Protein AF-D9X1S9-F1 (afdb_monomer)

Nearest PDB structures (foldseek):
  6z0c-assembly1_A  TM=4.856E-01  e=2.229E+00  Escherichia coli
  5fig-assembly1_D  TM=4.770E-01  e=9.126E+00  Bacillus subtilis
  8gs7-assembly1_A  TM=3.080E-01  e=3.959E+00  Trichonephila clavipes

Mean predicted aligned error: 14.05 Å

Radius of gyration: 28.4 Å; Cα contacts (8 Å, |Δi|>4): 69; chains: 1; bounding box: 46×64×92 Å

pLDDT: mean 75.84, std 22.7, range [34.03, 97.56]

Sequence (137 aa):
MAGLGRRGRDGGLQVSPQDNPFDPTGERGHLASPSRTWVQTRDAHLASFIAQRLTHVSATGCTEEKKTAAGIQKIFDRWNRLRETPETGSDLSATEISLLGWSLRCLACAAWRGAPGWDPSFHPEATGPASWEVLLS

Secondary structure (DSSP, 8-state):
------------------------S-------PPPHHHHHHHHHHHHHHHHHHHHHHHHH--HHHHHHHHHHHHHHHHHHHHHHS--TT-HHHHHHHHHHHHHHHHHHHHHHTTSTT--GGGSTT--STTTTGGGG-

Structure (mmCIF, N/CA/C/O backbone):
data_AF-D9X1S9-F1
#
_entry.id   AF-D9X1S9-F1
#
loop_
_atom_site.group_PDB
_atom_site.id
_atom_site.type_symbol
_atom_site.label_atom_id
_atom_site.label_alt_id
_atom_site.label_comp_id
_atom_site.label_asym_id
_atom_site.label_entity_id
_atom_site.label_seq_id
_atom_site.pdbx_PDB_ins_code
_atom_site.Cartn_x
_atom_site.Cartn_y
_atom_site.Cartn_z
_atom_site.occupancy
_atom_site.B_iso_or_equiv
_atom_site.auth_seq_id
_atom_site.auth_comp_id
_atom_site.auth_asym_id
_atom_site.auth_atom_id
_atom_site.pdbx_PDB_model_num
ATOM 1 N N . MET A 1 1 ? 32.359 -51.757 -74.234 1.00 38.38 1 MET A N 1
ATOM 2 C CA . MET A 1 1 ? 32.937 -52.304 -72.984 1.00 38.38 1 MET A CA 1
ATOM 3 C C . MET A 1 1 ? 31.976 -51.930 -71.854 1.00 38.38 1 MET A C 1
ATOM 5 O O . MET A 1 1 ? 31.719 -50.747 -71.719 1.00 38.38 1 MET A O 1
ATOM 9 N N . ALA A 1 2 ? 31.109 -52.854 -71.406 1.00 37.50 2 ALA A N 1
ATOM 10 C CA . ALA A 1 2 ? 31.190 -53.606 -70.127 1.00 37.50 2 ALA A CA 1
ATOM 11 C C . ALA A 1 2 ? 31.190 -52.680 -68.880 1.00 37.50 2 ALA A C 1
ATOM 13 O O . ALA A 1 2 ? 32.042 -51.808 -68.827 1.00 37.50 2 ALA A O 1
ATOM 14 N N . GLY A 1 3 ? 30.326 -52.765 -67.853 1.00 36.03 3 GLY A N 1
ATOM 15 C CA . GLY A 1 3 ? 29.240 -53.676 -67.427 1.00 36.03 3 GLY A CA 1
ATOM 16 C C . GLY A 1 3 ? 28.299 -52.936 -66.431 1.00 36.03 3 GLY A C 1
ATOM 17 O O . GLY A 1 3 ? 28.644 -51.858 -65.966 1.00 36.03 3 GLY A O 1
ATOM 18 N N . LEU A 1 4 ? 27.006 -53.272 -66.310 1.00 38.09 4 LEU A N 1
ATOM 19 C CA . LEU A 1 4 ? 26.340 -54.285 -65.454 1.00 38.09 4 LEU A CA 1
ATOM 20 C C . LEU A 1 4 ? 26.283 -54.014 -63.924 1.00 38.09 4 LEU A C 1
ATOM 22 O O . LEU A 1 4 ? 27.287 -54.134 -63.235 1.00 38.09 4 LEU A O 1
ATOM 26 N N . GLY A 1 5 ? 25.043 -53.866 -63.413 1.00 34.03 5 GLY A N 1
ATOM 27 C CA . GLY A 1 5 ? 24.571 -54.267 -62.063 1.00 34.03 5 GLY A CA 1
ATOM 28 C C . GLY A 1 5 ? 24.536 -53.156 -60.996 1.00 34.03 5 GLY A C 1
ATOM 29 O O . GLY A 1 5 ? 25.464 -52.375 -60.925 1.00 34.03 5 GLY A O 1
ATOM 30 N N . ARG A 1 6 ? 23.543 -53.005 -60.100 1.00 40.34 6 ARG A N 1
ATOM 31 C CA . ARG A 1 6 ? 22.444 -53.872 -59.624 1.00 40.34 6 ARG A CA 1
ATOM 32 C C . ARG A 1 6 ? 21.277 -53.039 -59.050 1.00 40.34 6 ARG A C 1
ATOM 34 O O . ARG A 1 6 ? 21.487 -51.979 -58.475 1.00 40.34 6 ARG A O 1
ATOM 41 N N . ARG A 1 7 ? 20.065 -53.608 -59.120 1.00 42.84 7 ARG A N 1
ATOM 42 C CA . ARG A 1 7 ? 18.918 -53.314 -58.237 1.00 42.84 7 ARG A CA 1
ATOM 43 C C . ARG A 1 7 ? 19.223 -53.735 -56.792 1.00 42.84 7 ARG A C 1
ATOM 45 O O . ARG A 1 7 ? 19.784 -54.808 -56.591 1.00 42.84 7 ARG A O 1
ATOM 52 N N . GLY A 1 8 ? 18.708 -52.974 -55.830 1.00 38.09 8 GLY A N 1
ATOM 53 C CA . GLY A 1 8 ? 18.472 -53.395 -54.448 1.00 38.09 8 GLY A CA 1
ATOM 54 C C . GLY A 1 8 ? 17.330 -52.563 -53.868 1.00 38.09 8 GLY A C 1
ATOM 55 O O . GLY A 1 8 ? 17.500 -51.375 -53.622 1.00 38.09 8 GLY A O 1
ATOM 56 N N . ARG A 1 9 ? 16.146 -53.172 -53.762 1.00 40.88 9 ARG A N 1
ATOM 57 C CA . ARG A 1 9 ? 14.945 -52.648 -53.107 1.00 40.88 9 ARG A CA 1
ATOM 58 C C . ARG A 1 9 ? 14.786 -53.482 -51.841 1.00 40.88 9 ARG A C 1
ATOM 60 O O . ARG A 1 9 ? 14.339 -54.611 -51.959 1.00 40.88 9 ARG A O 1
ATOM 67 N N . ASP A 1 10 ? 15.108 -52.896 -50.699 1.00 43.31 10 ASP A N 1
ATOM 68 C CA . ASP A 1 10 ? 14.675 -53.306 -49.361 1.00 43.31 10 ASP A CA 1
ATOM 69 C C . ASP A 1 10 ? 14.273 -51.981 -48.690 1.00 43.31 10 ASP A C 1
ATOM 71 O O . ASP A 1 10 ? 15.034 -51.021 -48.689 1.00 43.31 10 ASP A O 1
ATOM 75 N N . GLY A 1 11 ? 13.015 -51.750 -48.329 1.00 42.44 11 GLY A N 1
ATOM 76 C CA . GLY A 1 11 ? 12.352 -52.521 -47.288 1.00 42.44 11 GLY A CA 1
ATOM 77 C C . GLY A 1 11 ? 12.626 -51.851 -45.942 1.00 42.44 11 GLY A C 1
ATOM 78 O O . GLY A 1 11 ? 13.261 -52.438 -45.079 1.00 42.44 11 GLY A O 1
ATOM 79 N N . GLY A 1 12 ? 12.194 -50.599 -45.785 1.00 34.47 12 GLY A N 1
ATOM 80 C CA . GLY A 1 12 ? 12.313 -49.858 -44.536 1.00 34.47 12 GLY A CA 1
ATOM 81 C C . GLY A 1 12 ? 11.153 -48.886 -44.410 1.00 34.47 12 GLY A C 1
ATOM 82 O O . GLY A 1 12 ? 11.251 -47.746 -44.855 1.00 34.47 12 GLY A O 1
ATOM 83 N N . LEU A 1 13 ? 10.038 -49.355 -43.840 1.00 36.50 13 LEU A N 1
ATOM 84 C CA . LEU A 1 13 ? 9.049 -48.467 -43.237 1.00 36.50 13 LEU A CA 1
ATOM 85 C C . LEU A 1 13 ? 9.802 -47.593 -42.223 1.00 36.50 13 LEU A C 1
ATOM 87 O O . LEU A 1 13 ? 10.199 -48.089 -41.170 1.00 36.50 13 LEU A O 1
ATOM 91 N N . GLN A 1 14 ? 9.990 -46.304 -42.510 1.00 36.88 14 GLN A N 1
ATOM 92 C CA . GLN A 1 14 ? 10.210 -45.344 -41.435 1.00 36.88 14 GLN A CA 1
ATOM 93 C C . GLN A 1 14 ? 8.869 -45.149 -40.731 1.00 36.88 14 GLN A C 1
ATOM 95 O O . GLN A 1 14 ? 8.061 -44.301 -41.096 1.00 36.88 14 GLN A O 1
ATOM 100 N N . VAL A 1 15 ? 8.616 -46.017 -39.753 1.00 39.81 15 VAL A N 1
ATOM 101 C CA . VAL A 1 15 ? 7.634 -45.771 -38.703 1.00 39.81 15 VAL A CA 1
ATOM 102 C C . VAL A 1 15 ? 8.124 -44.547 -37.939 1.00 39.81 15 VAL A C 1
ATOM 104 O O . VAL A 1 15 ? 9.185 -44.587 -37.321 1.00 39.81 15 VAL A O 1
ATOM 107 N N . SER A 1 16 ? 7.373 -43.452 -38.024 1.00 42.00 16 SER A N 1
ATOM 108 C CA . SER A 1 16 ? 7.493 -42.326 -37.105 1.00 42.00 16 SER A CA 1
ATOM 109 C C . SER A 1 16 ? 7.223 -42.814 -35.682 1.00 42.00 16 SER A C 1
ATOM 111 O O . SER A 1 16 ? 6.132 -43.329 -35.442 1.00 42.00 16 SER A O 1
ATOM 113 N N . PRO A 1 17 ? 8.131 -42.613 -34.719 1.00 41.59 17 PRO A N 1
ATOM 114 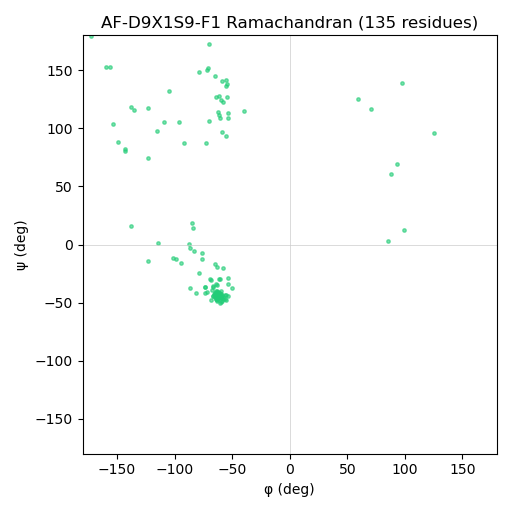C CA . PRO A 1 17 ? 7.773 -42.648 -33.317 1.00 41.59 17 PRO A CA 1
ATOM 115 C C . PRO A 1 17 ? 7.437 -41.209 -32.906 1.00 41.59 17 PRO A C 1
ATOM 117 O O . PRO A 1 17 ? 8.297 -40.450 -32.463 1.00 41.59 17 PRO A O 1
ATOM 120 N N . GLN A 1 18 ? 6.176 -40.815 -33.103 1.00 47.56 18 GLN A N 1
ATOM 121 C CA . GLN A 1 18 ? 5.505 -40.113 -32.011 1.00 47.56 18 GLN A CA 1
ATOM 122 C C . GLN A 1 18 ? 5.226 -41.162 -30.927 1.00 47.56 18 GLN A C 1
ATOM 124 O O . GLN A 1 18 ? 5.067 -42.336 -31.249 1.00 47.56 18 GLN A O 1
ATOM 129 N N . ASP A 1 19 ? 5.206 -40.714 -29.675 1.00 46.44 19 ASP A N 1
ATOM 130 C CA . ASP A 1 19 ? 5.049 -41.490 -28.436 1.00 46.44 19 ASP A CA 1
ATOM 131 C C . ASP A 1 19 ? 6.357 -41.922 -27.762 1.00 46.44 19 ASP A C 1
ATOM 133 O O . ASP A 1 19 ? 6.681 -43.098 -27.625 1.00 46.44 19 ASP A O 1
ATOM 137 N N . ASN A 1 20 ? 7.067 -40.925 -27.226 1.00 34.91 20 ASN A N 1
ATOM 138 C CA . ASN A 1 20 ? 7.842 -41.112 -26.001 1.00 34.91 20 ASN A CA 1
ATOM 139 C C . ASN A 1 20 ? 7.233 -40.203 -24.911 1.00 34.91 20 ASN A C 1
ATOM 141 O O . ASN A 1 20 ? 7.516 -39.007 -24.899 1.00 34.91 20 ASN A O 1
ATOM 145 N N . PRO A 1 21 ? 6.368 -40.717 -24.014 1.00 46.59 21 PRO A N 1
ATOM 146 C CA . PRO A 1 21 ? 5.688 -39.912 -22.995 1.00 46.59 21 PRO A CA 1
ATOM 147 C C . PRO A 1 21 ? 6.515 -39.705 -21.713 1.00 46.59 21 PRO A C 1
ATOM 149 O O . PRO A 1 21 ? 5.961 -39.369 -20.673 1.00 46.59 21 PRO A O 1
ATOM 152 N N . PHE A 1 22 ? 7.833 -39.900 -21.749 1.00 41.72 22 PHE A N 1
ATOM 153 C CA . PHE A 1 22 ? 8.705 -39.695 -20.592 1.00 41.72 22 PHE A CA 1
ATOM 154 C C . PHE A 1 22 ? 10.044 -39.107 -21.040 1.00 41.72 22 PHE A C 1
ATOM 156 O O . PHE A 1 22 ? 11.032 -39.817 -21.203 1.00 41.72 22 PHE A O 1
ATOM 163 N N . ASP A 1 23 ? 10.070 -37.789 -21.222 1.00 38.34 23 ASP A N 1
ATOM 164 C CA . ASP A 1 23 ? 11.293 -37.014 -21.033 1.00 38.34 23 ASP A CA 1
ATOM 165 C C . ASP A 1 23 ? 11.252 -36.428 -19.611 1.00 38.34 23 ASP A C 1
ATOM 167 O O . ASP A 1 23 ? 10.453 -35.529 -19.342 1.00 38.34 23 ASP A O 1
ATOM 171 N N . PRO A 1 24 ? 12.034 -36.951 -18.649 1.00 44.69 24 PRO A N 1
ATOM 172 C CA . PRO A 1 24 ? 12.064 -36.416 -17.294 1.00 44.69 24 PRO A CA 1
ATOM 173 C C . PRO A 1 24 ? 13.013 -35.210 -17.150 1.00 44.69 24 PRO A C 1
ATOM 175 O O . PRO A 1 24 ? 13.334 -34.828 -16.022 1.00 44.69 24 PRO A O 1
ATOM 178 N N . THR A 1 25 ? 13.479 -34.590 -18.244 1.00 53.38 25 THR A N 1
ATOM 179 C CA . THR A 1 25 ? 14.551 -33.582 -18.177 1.00 53.38 25 THR A CA 1
ATOM 180 C C . THR A 1 25 ? 14.372 -32.423 -19.160 1.00 53.38 25 THR A C 1
ATOM 182 O O . THR A 1 25 ? 15.060 -32.307 -20.165 1.00 53.38 25 THR A O 1
ATOM 185 N N . GLY A 1 26 ? 13.524 -31.471 -18.773 1.00 42.91 26 GLY A N 1
ATOM 186 C CA . GLY A 1 26 ? 13.388 -30.163 -19.421 1.00 42.91 26 GLY A CA 1
ATOM 187 C C . GLY A 1 26 ? 11.932 -29.959 -19.796 1.00 42.91 26 GLY A C 1
ATOM 188 O O . GLY A 1 26 ? 11.468 -30.503 -20.775 1.00 42.91 26 GLY A O 1
ATOM 189 N N . GLU A 1 27 ? 11.126 -29.287 -18.987 1.00 39.81 27 GLU A N 1
ATOM 190 C CA . GLU A 1 27 ? 11.263 -27.858 -18.759 1.00 39.81 27 GLU A CA 1
ATOM 191 C C . GLU A 1 27 ? 11.067 -27.536 -17.272 1.00 39.81 27 GLU A C 1
ATOM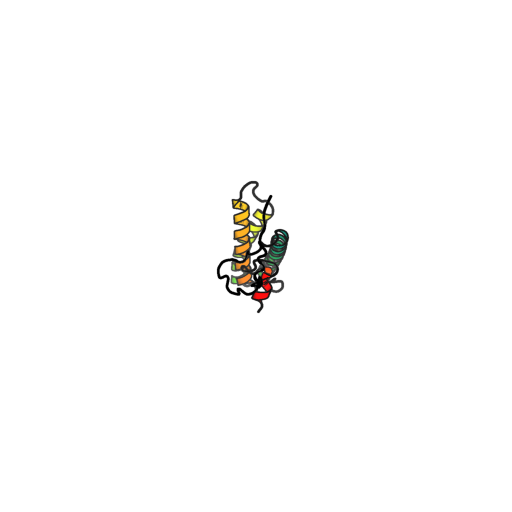 193 O O . GLU A 1 27 ? 9.990 -27.711 -16.701 1.00 39.81 27 GLU A O 1
ATOM 198 N N . ARG A 1 28 ? 12.103 -26.988 -16.621 1.00 42.25 28 ARG A N 1
ATOM 199 C CA . ARG A 1 28 ? 11.839 -26.088 -15.492 1.00 42.25 28 ARG A CA 1
ATOM 200 C C . ARG A 1 28 ? 11.030 -24.955 -16.089 1.00 42.25 28 ARG A C 1
ATOM 202 O O . ARG A 1 28 ? 11.593 -24.194 -16.876 1.00 42.25 28 ARG A O 1
ATOM 209 N N . GLY A 1 29 ? 9.741 -24.901 -15.754 1.00 39.56 29 GLY A N 1
ATOM 210 C CA . GLY A 1 29 ? 8.833 -23.865 -16.214 1.00 39.56 29 GLY A CA 1
ATOM 211 C C . GLY A 1 29 ? 9.555 -22.528 -16.198 1.00 39.56 29 GLY A C 1
ATOM 212 O O . GLY A 1 29 ? 9.992 -22.058 -15.144 1.00 39.56 29 GLY A O 1
ATOM 213 N N . HIS A 1 30 ? 9.751 -21.955 -17.383 1.00 40.31 30 HIS A N 1
ATOM 214 C CA . HIS A 1 30 ? 10.042 -20.542 -17.484 1.00 40.31 30 HIS A CA 1
ATOM 215 C C . HIS A 1 30 ? 8.840 -19.859 -16.845 1.00 40.31 30 HIS A C 1
ATOM 217 O O . HIS A 1 30 ? 7.788 -19.721 -17.464 1.00 40.31 30 HIS A O 1
ATOM 223 N N . LEU A 1 31 ? 8.980 -19.501 -15.568 1.00 46.09 31 LEU A N 1
ATOM 224 C CA . LEU A 1 31 ? 8.151 -18.500 -14.928 1.00 46.09 31 LEU A CA 1
ATOM 225 C C . LEU A 1 31 ? 8.302 -17.267 -15.811 1.00 46.09 31 LEU A C 1
ATOM 227 O O . LEU A 1 31 ? 9.297 -16.546 -15.713 1.00 46.09 31 LEU A O 1
ATOM 231 N N . ALA A 1 32 ? 7.383 -17.109 -16.764 1.00 50.06 32 ALA A N 1
ATOM 232 C CA . ALA A 1 32 ? 7.357 -15.969 -17.649 1.00 50.06 32 ALA A CA 1
ATOM 233 C C . ALA A 1 32 ? 7.357 -14.750 -16.736 1.00 50.06 32 ALA A C 1
ATOM 235 O O . ALA A 1 32 ? 6.435 -14.566 -15.939 1.00 50.06 32 ALA A O 1
ATOM 236 N N . SER A 1 33 ? 8.446 -13.979 -16.782 1.00 54.66 33 SER A N 1
ATOM 237 C CA . SER A 1 33 ? 8.535 -12.765 -15.985 1.00 54.66 33 SER A CA 1
ATOM 238 C C . SER A 1 33 ? 7.312 -11.925 -16.335 1.00 54.66 33 SER A C 1
ATOM 240 O O . SER A 1 33 ? 7.051 -11.726 -17.528 1.00 54.66 33 SER A O 1
ATOM 242 N N . PRO A 1 34 ? 6.521 -11.489 -15.343 1.00 60.53 34 PRO A N 1
ATOM 243 C CA . PRO A 1 34 ? 5.324 -10.728 -15.631 1.00 60.53 34 PRO A CA 1
ATOM 244 C C . PRO A 1 34 ? 5.703 -9.513 -16.472 1.00 60.53 34 PRO A C 1
ATOM 246 O O . PRO A 1 34 ? 6.759 -8.904 -16.266 1.00 60.53 34 PRO A O 1
ATOM 249 N N . SER A 1 35 ? 4.849 -9.164 -17.436 1.00 73.12 35 SER A N 1
ATOM 250 C CA . SER A 1 35 ? 5.100 -7.990 -18.264 1.00 73.12 35 SER A CA 1
ATOM 251 C C . SER A 1 35 ? 5.304 -6.774 -17.356 1.00 73.12 35 SER A C 1
ATOM 253 O O . SER A 1 35 ? 4.601 -6.596 -16.356 1.00 73.12 35 SER A O 1
ATOM 255 N N . ARG A 1 36 ? 6.287 -5.929 -17.690 1.00 76.62 36 ARG A N 1
ATOM 256 C CA . ARG A 1 36 ? 6.607 -4.717 -16.914 1.00 76.62 36 ARG A CA 1
ATOM 257 C C . ARG A 1 36 ? 5.349 -3.881 -16.639 1.00 76.62 36 ARG A C 1
ATOM 259 O O . ARG A 1 36 ? 5.189 -3.357 -15.542 1.00 76.62 36 ARG A O 1
ATOM 266 N N . THR A 1 37 ? 4.440 -3.827 -17.611 1.00 82.56 37 THR A N 1
ATOM 267 C CA . THR A 1 37 ? 3.147 -3.144 -17.518 1.00 82.56 37 THR A CA 1
ATOM 268 C C . THR A 1 37 ? 2.256 -3.721 -16.419 1.00 82.56 37 THR A C 1
ATOM 270 O O . THR A 1 37 ? 1.708 -2.958 -15.633 1.00 82.56 37 THR A O 1
ATOM 273 N N . TRP A 1 38 ? 2.149 -5.049 -16.297 1.00 86.31 38 TRP A N 1
ATOM 274 C CA . TRP A 1 38 ? 1.332 -5.670 -15.249 1.00 86.31 38 TRP A CA 1
ATOM 275 C C . TRP A 1 38 ? 1.854 -5.346 -13.848 1.00 86.31 38 TRP A C 1
ATOM 277 O O . TRP A 1 38 ? 1.077 -4.967 -12.975 1.00 86.31 38 TRP A O 1
ATOM 287 N N . VAL A 1 39 ? 3.173 -5.441 -13.642 1.00 87.25 39 VAL A N 1
ATOM 288 C CA . VAL A 1 39 ? 3.807 -5.121 -12.351 1.00 87.25 39 VAL A CA 1
ATOM 289 C C . VAL A 1 39 ? 3.525 -3.671 -11.959 1.00 87.25 39 VAL A C 1
ATOM 291 O O . VAL A 1 39 ? 3.132 -3.404 -10.827 1.00 87.25 39 VAL A O 1
ATOM 294 N N . GLN A 1 40 ? 3.661 -2.740 -12.907 1.00 87.19 40 GLN A N 1
ATOM 295 C CA . GLN A 1 40 ? 3.386 -1.320 -12.681 1.00 87.19 40 GLN A CA 1
ATOM 296 C C . GLN A 1 40 ? 1.917 -1.061 -12.325 1.00 87.19 40 GLN A C 1
ATOM 298 O O . GLN A 1 40 ? 1.647 -0.322 -11.378 1.00 87.19 40 GLN A O 1
ATOM 303 N N . THR A 1 41 ? 0.974 -1.682 -13.042 1.00 90.81 41 THR A N 1
ATOM 304 C CA . THR A 1 41 ? -0.463 -1.561 -12.757 1.00 90.81 41 THR A CA 1
ATOM 305 C C . THR A 1 41 ? -0.813 -2.131 -11.386 1.00 90.81 41 THR A C 1
ATOM 307 O O . THR A 1 41 ? -1.457 -1.447 -10.591 1.00 90.81 41 THR A O 1
ATOM 310 N N . ARG A 1 42 ? -0.335 -3.342 -11.065 1.00 92.12 42 ARG A N 1
ATOM 311 C CA . ARG A 1 42 ? -0.515 -3.959 -9.743 1.00 92.12 42 ARG A CA 1
ATOM 312 C C . ARG A 1 42 ? 0.006 -3.043 -8.640 1.00 92.12 42 ARG A C 1
ATOM 314 O O . ARG A 1 42 ? -0.692 -2.807 -7.662 1.00 92.12 42 ARG A O 1
ATOM 321 N N . ASP A 1 43 ? 1.213 -2.509 -8.798 1.00 93.19 43 ASP A N 1
ATOM 322 C CA . ASP A 1 43 ? 1.848 -1.669 -7.783 1.00 93.19 43 ASP A CA 1
ATOM 323 C C . ASP A 1 43 ? 1.157 -0.303 -7.632 1.00 93.19 43 ASP A C 1
ATOM 325 O O . ASP A 1 43 ? 1.172 0.283 -6.548 1.00 93.19 43 ASP A O 1
ATOM 329 N N . ALA A 1 44 ? 0.546 0.232 -8.693 1.00 92.56 44 ALA A N 1
ATOM 330 C CA . ALA A 1 44 ? -0.304 1.419 -8.608 1.00 92.56 44 ALA A CA 1
ATOM 331 C C . ALA A 1 44 ? -1.598 1.125 -7.832 1.00 92.56 44 ALA A C 1
ATOM 333 O O . ALA A 1 44 ? -1.930 1.851 -6.896 1.00 92.56 44 ALA A O 1
ATOM 334 N N . HIS A 1 45 ? -2.284 0.025 -8.155 1.00 94.75 45 HIS A N 1
ATOM 335 C CA . HIS A 1 45 ? -3.505 -0.385 -7.457 1.00 94.75 45 HIS A CA 1
ATOM 336 C C . HIS A 1 45 ? -3.242 -0.714 -5.982 1.00 94.75 45 HIS A C 1
ATOM 338 O O . HIS A 1 45 ? -3.990 -0.272 -5.110 1.00 94.75 45 HIS A O 1
ATOM 344 N N . LEU A 1 46 ? -2.142 -1.415 -5.687 1.00 95.38 46 LEU A N 1
ATOM 345 C CA . LEU A 1 46 ? -1.703 -1.700 -4.323 1.00 95.38 46 LEU A CA 1
ATOM 346 C C . LEU A 1 46 ? -1.459 -0.404 -3.544 1.00 95.38 46 LEU A C 1
ATOM 348 O O . LEU A 1 46 ? -1.875 -0.297 -2.392 1.00 95.38 46 LEU A O 1
ATOM 352 N N . ALA A 1 47 ? -0.818 0.591 -4.164 1.00 96.44 47 ALA A N 1
ATOM 353 C CA . ALA A 1 47 ? -0.572 1.872 -3.513 1.00 96.44 47 ALA A CA 1
ATOM 354 C C . ALA A 1 47 ? -1.876 2.604 -3.168 1.00 96.44 47 ALA A C 1
ATOM 356 O O . ALA A 1 47 ? -2.033 3.081 -2.044 1.00 96.44 47 ALA A O 1
ATOM 357 N N . SER A 1 48 ? -2.835 2.640 -4.097 1.00 96.75 48 SER A N 1
ATOM 358 C CA . SER A 1 48 ? -4.157 3.217 -3.840 1.00 96.75 48 SER A CA 1
ATOM 359 C C . SER A 1 48 ? -4.901 2.479 -2.724 1.00 96.75 48 SER A C 1
ATOM 361 O O . SER A 1 48 ? -5.448 3.125 -1.831 1.00 96.75 48 SER A O 1
ATOM 363 N N . PHE A 1 49 ? -4.880 1.143 -2.730 1.00 97.06 49 PHE A N 1
ATOM 364 C CA . PHE A 1 49 ? -5.497 0.327 -1.685 1.00 97.06 49 PHE A CA 1
ATOM 365 C C . PHE A 1 49 ? -4.886 0.612 -0.307 1.00 97.06 49 PHE A C 1
ATOM 367 O O . PHE A 1 49 ? -5.610 0.904 0.647 1.00 97.06 49 PHE A O 1
ATOM 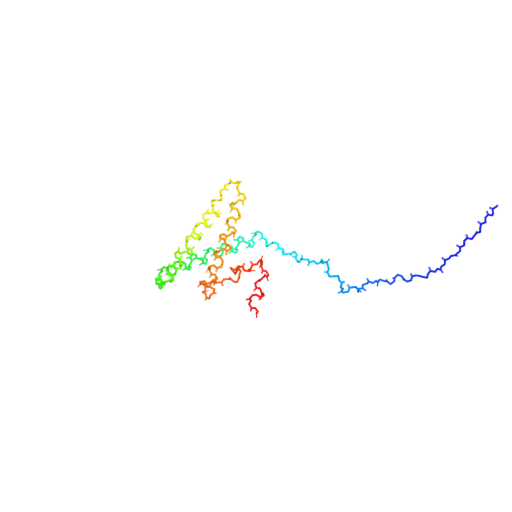374 N N . ILE A 1 50 ? -3.554 0.589 -0.199 1.00 97.56 50 ILE A N 1
ATOM 375 C CA . ILE A 1 50 ? -2.848 0.857 1.060 1.00 97.56 50 ILE A CA 1
ATOM 376 C C . ILE A 1 50 ? -3.177 2.263 1.570 1.00 97.56 50 ILE A C 1
ATOM 378 O O . ILE A 1 50 ? -3.520 2.409 2.742 1.00 97.56 50 ILE A O 1
ATOM 382 N N . ALA A 1 51 ? -3.156 3.283 0.707 1.00 97.44 51 ALA A N 1
ATOM 383 C CA . ALA A 1 51 ? -3.507 4.649 1.093 1.00 97.44 51 ALA A CA 1
ATOM 384 C C . ALA A 1 51 ? -4.931 4.736 1.674 1.00 97.44 51 ALA A C 1
ATOM 386 O O . ALA A 1 51 ? -5.126 5.284 2.759 1.00 97.44 51 ALA A O 1
ATOM 387 N N . GLN A 1 52 ? -5.916 4.122 1.010 1.00 97.50 52 GLN A N 1
ATOM 388 C CA . GLN A 1 52 ? -7.299 4.078 1.497 1.00 97.50 52 GLN A CA 1
ATOM 389 C C . GLN A 1 52 ? -7.413 3.373 2.856 1.00 97.50 52 GLN A C 1
ATOM 391 O O . GLN A 1 52 ? -8.101 3.863 3.756 1.00 97.50 52 GLN A O 1
ATOM 396 N N . ARG A 1 53 ? -6.721 2.240 3.037 1.00 97.06 53 ARG A N 1
ATOM 397 C CA . ARG A 1 53 ? -6.722 1.500 4.308 1.00 97.06 53 ARG A CA 1
ATOM 398 C C . ARG A 1 53 ? -6.081 2.296 5.437 1.00 97.06 53 ARG A C 1
ATOM 400 O O . ARG A 1 53 ? -6.636 2.318 6.533 1.00 97.06 53 ARG A O 1
ATOM 407 N N . LEU A 1 54 ? -4.972 2.982 5.177 1.00 97.44 54 LEU A N 1
ATOM 408 C CA . LEU A 1 54 ? -4.298 3.830 6.163 1.00 97.44 54 LEU A CA 1
ATOM 409 C C . LEU A 1 54 ? -5.200 4.989 6.608 1.00 97.44 54 LEU A C 1
ATOM 411 O O . LEU A 1 54 ? -5.357 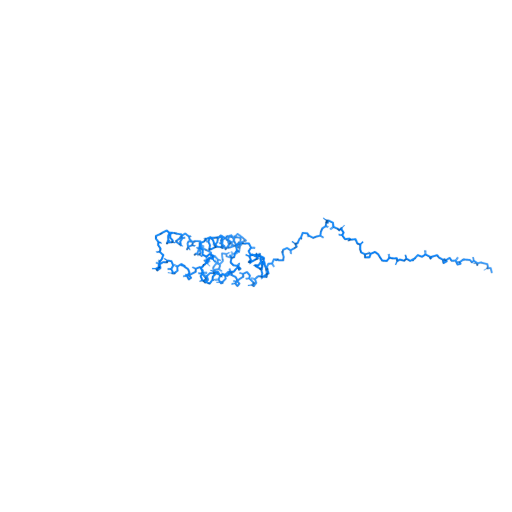5.210 7.810 1.00 97.44 54 LEU A O 1
ATOM 415 N N . THR A 1 55 ? -5.881 5.662 5.673 1.00 97.50 55 THR A N 1
ATOM 416 C CA . THR A 1 55 ? -6.879 6.694 6.002 1.00 97.50 55 THR A CA 1
ATOM 417 C C . THR A 1 55 ? -8.025 6.128 6.841 1.00 97.50 55 THR A C 1
ATOM 419 O O . THR A 1 55 ? -8.394 6.708 7.863 1.00 97.50 55 THR A O 1
ATOM 422 N N . HIS A 1 56 ? -8.567 4.971 6.457 1.00 96.56 56 HIS A N 1
ATOM 423 C CA . HIS A 1 56 ? -9.676 4.342 7.170 1.00 96.56 56 HIS A CA 1
ATOM 424 C C . HIS A 1 56 ? -9.297 3.913 8.598 1.00 96.56 56 HIS A C 1
ATOM 426 O O . HIS A 1 56 ? -10.030 4.213 9.542 1.00 96.56 56 HIS A O 1
ATOM 432 N N . VAL A 1 57 ? -8.147 3.254 8.777 1.00 96.69 57 VAL A N 1
ATOM 433 C CA . VAL A 1 57 ? -7.653 2.816 10.095 1.00 96.69 57 VAL A CA 1
ATOM 434 C C . VAL A 1 57 ? -7.298 4.013 10.978 1.00 96.69 57 VAL A C 1
ATOM 436 O O . VAL A 1 57 ? -7.574 3.992 12.176 1.00 96.69 57 VAL A O 1
ATOM 439 N N . SER A 1 58 ? -6.759 5.089 10.402 1.00 95.69 58 SER A N 1
ATOM 440 C CA . SER A 1 58 ? -6.538 6.340 11.133 1.00 95.69 58 SER A CA 1
ATOM 441 C C . SER A 1 58 ? -7.848 6.895 11.712 1.00 95.69 58 SER A C 1
ATOM 443 O O . SER A 1 58 ? -7.912 7.234 12.896 1.00 95.69 58 SER A O 1
ATOM 445 N N . ALA A 1 59 ? -8.921 6.898 10.915 1.00 95.81 59 ALA A N 1
ATOM 446 C CA . ALA A 1 59 ? -10.222 7.417 11.328 1.00 95.81 59 ALA A CA 1
ATOM 447 C C . ALA A 1 59 ? -10.971 6.504 12.316 1.00 95.81 59 ALA A C 1
ATOM 449 O O . ALA A 1 59 ? -11.560 6.993 13.277 1.00 95.81 59 ALA A O 1
ATOM 450 N N . THR A 1 60 ? -10.957 5.187 12.094 1.00 94.94 60 THR A N 1
ATOM 451 C CA . THR A 1 60 ? -11.896 4.251 12.752 1.00 94.94 60 THR A CA 1
ATOM 452 C C . THR A 1 60 ? -11.232 3.129 13.544 1.00 94.94 60 THR A C 1
ATOM 454 O O . THR A 1 60 ? -11.892 2.489 14.357 1.00 94.94 60 THR A O 1
ATOM 457 N N . GLY A 1 61 ? -9.933 2.902 13.347 1.00 93.06 61 GLY A N 1
ATOM 458 C CA . GLY A 1 61 ? -9.231 1.766 13.932 1.00 93.06 61 GLY A CA 1
ATOM 459 C C . GLY A 1 61 ? -9.038 1.873 15.442 1.00 93.06 61 GLY A C 1
ATOM 460 O O . GLY A 1 61 ? -8.895 2.966 16.013 1.00 93.06 61 GLY A O 1
ATOM 461 N N . CYS A 1 62 ? -8.967 0.710 16.084 1.00 95.25 62 CYS A N 1
ATOM 462 C CA . CYS A 1 62 ? -8.530 0.593 17.468 1.00 95.25 62 CYS A CA 1
ATOM 463 C C . CYS A 1 62 ? -7.019 0.873 17.607 1.00 95.25 62 CYS A C 1
ATOM 465 O O . CYS A 1 62 ? -6.285 1.020 16.626 1.00 95.25 62 CYS A O 1
ATOM 467 N N . THR A 1 63 ? -6.529 0.948 18.846 1.00 95.19 63 THR A N 1
ATOM 468 C CA . THR A 1 63 ? -5.123 1.266 19.148 1.00 95.19 63 THR A CA 1
ATOM 469 C C . THR A 1 63 ? -4.130 0.329 18.454 1.00 95.19 63 THR A C 1
ATOM 471 O O . THR A 1 63 ? -3.137 0.797 17.899 1.00 95.19 63 THR A O 1
ATOM 474 N N . GLU A 1 64 ? -4.387 -0.979 18.450 1.00 93.69 64 GLU A N 1
ATOM 475 C CA . GLU A 1 64 ? -3.462 -1.960 17.864 1.00 93.69 64 GLU A CA 1
ATOM 476 C C . GLU A 1 64 ? -3.473 -1.940 16.330 1.00 93.69 64 GLU A C 1
ATOM 478 O O . GLU A 1 64 ? -2.418 -2.026 15.694 1.00 93.69 64 GLU A O 1
ATOM 483 N N . GLU A 1 65 ? -4.637 -1.714 15.716 1.00 92.12 65 GLU A N 1
ATOM 484 C CA . GLU A 1 65 ? -4.729 -1.498 14.269 1.00 92.12 65 GLU A CA 1
ATOM 485 C C . GLU A 1 65 ? -3.977 -0.235 13.854 1.00 92.12 65 GLU A C 1
ATOM 487 O O . GLU A 1 65 ? -3.239 -0.251 12.872 1.00 92.12 65 GLU A O 1
ATOM 492 N N . LYS A 1 66 ? -4.097 0.850 14.628 1.00 95.44 66 LYS A N 1
ATOM 493 C CA . LYS A 1 66 ? -3.376 2.105 14.377 1.00 95.44 66 LYS A CA 1
ATOM 494 C C . LYS A 1 66 ? -1.863 1.941 14.494 1.00 95.44 66 LYS A C 1
ATOM 496 O O . LYS A 1 66 ? -1.133 2.482 13.665 1.00 95.44 66 LYS A O 1
ATOM 501 N N . LYS A 1 67 ? -1.376 1.165 15.468 1.00 94.44 67 LYS A N 1
ATOM 502 C CA . LYS A 1 67 ? 0.056 0.828 15.575 1.00 94.44 67 LYS A CA 1
ATOM 503 C C . LYS A 1 67 ? 0.535 0.022 14.370 1.00 94.44 67 LYS A C 1
ATOM 505 O O . LYS A 1 67 ? 1.564 0.356 13.785 1.00 94.44 67 LYS A O 1
ATOM 510 N N . THR A 1 68 ? -0.229 -0.995 13.972 1.00 93.38 68 THR A N 1
ATOM 511 C CA . THR A 1 68 ? 0.065 -1.804 12.781 1.00 93.38 68 THR A CA 1
ATOM 512 C C . THR A 1 68 ? 0.105 -0.932 11.523 1.00 93.38 68 THR A C 1
ATOM 514 O O . THR A 1 68 ? 1.085 -0.958 10.778 1.00 93.38 68 THR A O 1
ATOM 517 N N . ALA A 1 69 ? -0.906 -0.081 11.327 1.00 95.50 69 ALA A N 1
ATOM 518 C CA . ALA A 1 69 ? -0.982 0.862 10.216 1.00 95.50 69 ALA A CA 1
ATOM 519 C C . ALA A 1 69 ? 0.201 1.840 10.198 1.00 95.50 69 ALA A C 1
ATOM 521 O O . ALA A 1 69 ? 0.766 2.080 9.137 1.00 95.50 69 ALA A O 1
ATOM 522 N N . ALA A 1 70 ? 0.643 2.344 11.353 1.00 94.94 70 ALA A N 1
ATOM 523 C CA . ALA A 1 70 ? 1.821 3.205 11.431 1.00 94.94 70 ALA A CA 1
ATOM 524 C C . ALA A 1 70 ? 3.112 2.485 10.994 1.00 94.94 70 ALA A C 1
ATOM 526 O O . ALA A 1 70 ? 3.988 3.100 10.385 1.00 94.94 70 ALA A O 1
ATOM 527 N N . GLY A 1 71 ? 3.240 1.184 11.276 1.00 94.50 71 GLY A N 1
ATOM 528 C CA . GLY A 1 71 ? 4.335 0.356 10.763 1.00 94.50 71 GLY A CA 1
ATOM 529 C C . GLY A 1 71 ? 4.296 0.221 9.238 1.00 94.50 71 GLY A C 1
ATOM 530 O O . GLY A 1 71 ? 5.310 0.440 8.574 1.00 94.50 71 GLY A O 1
ATOM 531 N N . ILE A 1 72 ? 3.115 -0.065 8.684 1.00 96.38 72 ILE A N 1
ATOM 532 C CA . ILE A 1 72 ? 2.896 -0.179 7.233 1.00 96.38 72 ILE A CA 1
ATOM 533 C C . ILE A 1 72 ? 3.158 1.162 6.528 1.00 96.38 72 ILE A C 1
ATOM 535 O O . ILE A 1 72 ? 3.854 1.180 5.515 1.00 96.38 72 ILE A O 1
ATOM 539 N N . GLN A 1 73 ? 2.683 2.282 7.088 1.00 97.44 73 GLN A N 1
ATOM 540 C CA . GLN A 1 73 ? 2.879 3.636 6.551 1.00 97.44 73 GLN A CA 1
ATOM 541 C C . GLN A 1 73 ? 4.363 3.944 6.313 1.00 97.44 73 GLN A C 1
ATOM 543 O O . GLN A 1 73 ? 4.721 4.419 5.243 1.00 97.44 73 GLN A O 1
ATOM 548 N N . LYS A 1 74 ? 5.252 3.607 7.258 1.00 96.12 74 LYS A N 1
ATOM 549 C CA . LYS A 1 74 ? 6.699 3.864 7.117 1.00 96.12 74 LYS A CA 1
ATOM 550 C C . LYS A 1 74 ? 7.306 3.168 5.898 1.00 96.12 74 LYS A C 1
ATOM 552 O O . LYS A 1 74 ? 8.134 3.746 5.196 1.00 96.12 74 LYS A O 1
ATOM 557 N N . ILE A 1 75 ? 6.917 1.915 5.665 1.00 96.50 75 ILE A N 1
ATOM 558 C CA . ILE A 1 75 ? 7.402 1.123 4.529 1.00 96.50 75 ILE A CA 1
ATOM 559 C C . ILE A 1 75 ? 6.786 1.662 3.236 1.00 96.50 75 ILE A C 1
ATOM 561 O O . ILE A 1 75 ? 7.489 1.812 2.239 1.00 96.50 75 ILE A O 1
ATOM 565 N N . PHE A 1 76 ? 5.498 2.007 3.275 1.00 97.00 76 PHE A N 1
ATOM 566 C CA . PHE A 1 76 ? 4.764 2.562 2.145 1.00 97.00 76 PHE A CA 1
ATOM 567 C C . PHE A 1 76 ? 5.356 3.894 1.671 1.00 97.00 76 PHE A C 1
ATOM 569 O O . PHE A 1 76 ? 5.628 4.052 0.483 1.00 97.00 76 PHE A O 1
ATOM 576 N N . ASP A 1 77 ? 5.665 4.802 2.596 1.00 95.94 77 ASP A N 1
ATOM 577 C CA . ASP A 1 77 ? 6.273 6.098 2.290 1.00 95.94 77 ASP A CA 1
ATOM 578 C C . ASP A 1 77 ? 7.665 5.946 1.670 1.00 95.94 77 ASP A C 1
ATOM 580 O O . ASP A 1 77 ? 8.013 6.662 0.730 1.00 95.94 77 ASP A O 1
ATOM 584 N N . ARG A 1 78 ? 8.482 5.010 2.177 1.00 94.38 78 ARG A N 1
ATOM 585 C CA . ARG A 1 78 ? 9.805 4.721 1.601 1.00 94.38 78 ARG A CA 1
ATOM 586 C C . ARG A 1 78 ? 9.676 4.149 0.193 1.00 94.38 78 ARG A C 1
ATOM 588 O O . ARG A 1 78 ? 10.385 4.586 -0.708 1.00 94.38 78 ARG A O 1
ATOM 595 N N . TRP A 1 79 ? 8.767 3.198 0.007 1.00 94.94 79 TRP A N 1
ATOM 596 C CA . TRP A 1 79 ? 8.533 2.567 -1.284 1.00 94.94 79 TRP A CA 1
ATOM 597 C C . TRP A 1 79 ? 8.043 3.565 -2.338 1.00 94.94 79 TRP A C 1
ATOM 599 O O . TRP A 1 79 ? 8.610 3.609 -3.427 1.00 94.94 79 TRP A O 1
ATOM 609 N N . ASN A 1 80 ? 7.057 4.407 -2.012 1.00 93.19 80 ASN A N 1
ATOM 610 C CA . ASN A 1 80 ? 6.562 5.434 -2.934 1.00 93.19 80 ASN A CA 1
ATOM 611 C C . ASN A 1 80 ? 7.648 6.445 -3.295 1.00 93.19 80 ASN A C 1
ATOM 613 O O . ASN A 1 80 ? 7.844 6.722 -4.473 1.00 93.19 80 ASN A O 1
ATOM 617 N N . ARG A 1 81 ? 8.418 6.923 -2.309 1.00 91.31 81 ARG A N 1
ATOM 618 C CA . ARG A 1 81 ? 9.529 7.853 -2.552 1.00 91.31 81 ARG A CA 1
ATOM 619 C C . ARG A 1 81 ? 10.535 7.292 -3.556 1.00 91.31 81 ARG A C 1
ATOM 621 O O . ARG A 1 81 ? 10.915 7.985 -4.489 1.00 91.31 81 ARG A O 1
ATOM 628 N N . LEU A 1 82 ? 10.941 6.032 -3.399 1.00 89.69 82 LEU A N 1
ATOM 629 C CA . LEU A 1 82 ? 11.887 5.401 -4.325 1.00 89.69 82 LEU A CA 1
ATOM 630 C C . LEU A 1 82 ? 11.288 5.176 -5.721 1.00 89.69 82 LEU A C 1
ATOM 632 O O . LEU A 1 82 ? 12.013 5.217 -6.710 1.00 89.69 82 LEU A O 1
ATOM 636 N N . ARG A 1 83 ? 9.971 4.953 -5.818 1.00 87.12 83 ARG A N 1
ATOM 637 C CA . ARG A 1 83 ? 9.267 4.807 -7.101 1.00 87.12 83 ARG A CA 1
ATOM 638 C C . ARG A 1 83 ? 9.104 6.130 -7.851 1.00 87.12 83 ARG A C 1
ATOM 640 O O . ARG A 1 83 ? 9.160 6.123 -9.076 1.00 87.12 83 ARG A O 1
ATOM 647 N N . GLU A 1 84 ? 8.869 7.228 -7.137 1.00 85.75 84 GLU A N 1
ATOM 648 C CA . GLU A 1 84 ? 8.661 8.564 -7.715 1.00 85.75 84 GLU A CA 1
ATOM 649 C C . GLU A 1 84 ? 9.979 9.260 -8.053 1.00 85.75 84 GLU A C 1
ATOM 651 O O . GLU A 1 84 ? 10.114 9.872 -9.111 1.00 85.75 84 GLU A O 1
ATOM 656 N N . THR A 1 85 ? 10.965 9.137 -7.167 1.00 81.00 85 THR A N 1
ATOM 657 C CA . THR A 1 85 ? 12.304 9.703 -7.329 1.00 81.00 85 THR A CA 1
ATOM 658 C C . THR A 1 85 ? 13.338 8.585 -7.238 1.00 81.00 85 THR A C 1
ATOM 660 O O . THR A 1 85 ? 13.992 8.445 -6.201 1.00 81.00 85 THR A O 1
ATOM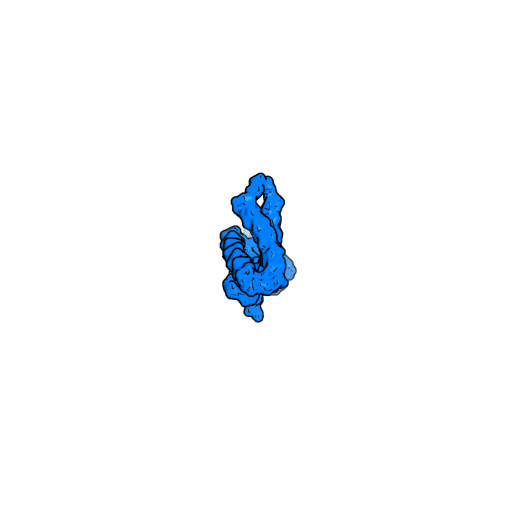 663 N N . PRO A 1 86 ? 13.478 7.749 -8.283 1.00 68.75 86 PRO A N 1
ATOM 664 C CA . PRO A 1 86 ? 14.527 6.745 -8.305 1.00 68.75 86 PRO A CA 1
ATOM 665 C C . PRO A 1 86 ? 15.882 7.449 -8.260 1.00 68.75 86 PRO A C 1
ATOM 667 O O . PRO A 1 86 ? 16.153 8.347 -9.060 1.00 68.75 86 PRO A O 1
ATOM 670 N N . GLU A 1 87 ? 16.740 7.046 -7.325 1.00 69.94 87 GLU A N 1
ATOM 671 C CA . GLU A 1 87 ? 18.126 7.503 -7.311 1.00 69.94 87 GLU A CA 1
ATOM 672 C C . GLU A 1 87 ? 18.787 7.048 -8.617 1.00 69.94 87 GLU A C 1
ATOM 674 O O . GLU A 1 87 ? 18.944 5.855 -8.889 1.00 69.94 87 GLU A O 1
ATOM 679 N N . THR A 1 88 ? 19.102 8.006 -9.486 1.00 60.50 88 THR A N 1
ATOM 680 C CA . THR A 1 88 ? 19.643 7.739 -10.819 1.00 60.50 88 THR A CA 1
ATOM 681 C C . THR A 1 88 ? 20.933 6.926 -10.737 1.00 60.50 88 THR A C 1
ATOM 683 O O . THR A 1 88 ? 21.914 7.379 -10.154 1.00 60.50 88 THR A O 1
ATOM 686 N N . GLY A 1 89 ? 20.946 5.758 -11.391 1.00 55.78 89 GLY A N 1
ATOM 687 C CA . GLY A 1 89 ? 22.172 5.018 -11.709 1.00 55.78 89 GLY A CA 1
ATOM 688 C C . GLY A 1 89 ? 22.550 3.855 -10.786 1.00 55.78 89 GLY A C 1
ATOM 689 O O . GLY A 1 89 ? 23.669 3.366 -10.909 1.00 55.78 89 GLY A O 1
ATOM 690 N N . SER A 1 90 ? 21.668 3.385 -9.896 1.00 61.59 90 SER A N 1
ATOM 691 C CA . SER A 1 90 ? 21.977 2.249 -9.013 1.00 61.59 90 SER A CA 1
ATOM 692 C C . SER A 1 90 ? 20.984 1.094 -9.158 1.00 61.59 90 SER A C 1
ATOM 694 O O . SER A 1 90 ? 19.812 1.236 -8.808 1.00 61.59 90 SER A O 1
ATOM 696 N N . ASP A 1 91 ? 21.459 -0.081 -9.587 1.00 67.62 91 ASP A N 1
ATOM 697 C CA . ASP A 1 91 ? 20.697 -1.347 -9.588 1.00 67.62 91 ASP A CA 1
ATOM 698 C C . ASP A 1 91 ? 20.189 -1.737 -8.184 1.00 67.62 91 ASP A C 1
ATOM 700 O O . ASP A 1 91 ? 19.211 -2.482 -8.029 1.00 67.62 91 ASP A O 1
ATOM 704 N N . LEU A 1 92 ? 20.813 -1.181 -7.138 1.00 68.94 92 LEU A N 1
ATOM 705 C CA . LEU A 1 92 ? 20.373 -1.340 -5.754 1.00 68.94 92 LEU A CA 1
ATOM 706 C C . LEU A 1 92 ? 18.995 -0.704 -5.529 1.00 68.94 92 LEU A C 1
ATOM 708 O O . LEU A 1 92 ? 18.186 -1.276 -4.804 1.00 68.94 92 LEU A O 1
ATOM 712 N N . SER A 1 93 ? 18.681 0.408 -6.208 1.00 78.06 93 SER A N 1
ATOM 713 C CA . SER A 1 93 ? 17.385 1.090 -6.073 1.00 78.06 93 SER A CA 1
ATOM 714 C C . SER A 1 93 ? 16.226 0.232 -6.595 1.00 78.06 93 SER A C 1
ATOM 716 O O . SER A 1 93 ? 15.200 0.100 -5.931 1.00 78.06 93 SER A O 1
ATOM 718 N N . ALA A 1 94 ? 16.400 -0.440 -7.738 1.00 83.31 94 ALA A N 1
ATOM 719 C CA . ALA A 1 94 ? 15.383 -1.320 -8.317 1.00 83.31 94 ALA A CA 1
ATOM 720 C C . ALA A 1 94 ? 15.139 -2.570 -7.454 1.00 83.31 94 ALA A C 1
ATOM 722 O O . ALA A 1 94 ? 13.994 -3.000 -7.263 1.00 83.31 94 ALA A O 1
ATOM 723 N N . THR A 1 95 ? 16.216 -3.132 -6.897 1.00 86.62 95 THR A N 1
ATOM 724 C CA . THR A 1 95 ? 16.146 -4.265 -5.966 1.00 86.62 95 THR A CA 1
ATOM 725 C C . THR A 1 95 ? 15.426 -3.867 -4.678 1.00 86.62 95 THR A C 1
ATOM 727 O O . THR A 1 95 ? 14.540 -4.584 -4.213 1.00 86.62 95 THR A O 1
ATOM 730 N N . GLU A 1 96 ? 15.739 -2.691 -4.134 1.00 90.31 96 GLU A N 1
ATOM 731 C CA . GLU A 1 96 ? 15.103 -2.163 -2.930 1.00 90.31 96 GLU A CA 1
ATOM 732 C C . GLU A 1 96 ? 13.612 -1.868 -3.142 1.00 90.31 96 GLU A C 1
ATOM 734 O O . GLU A 1 96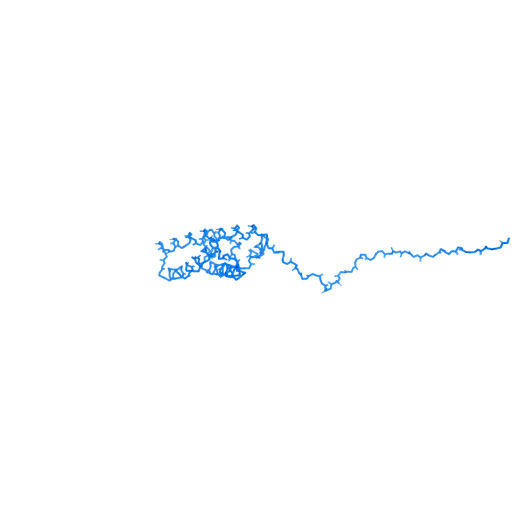 ? 12.786 -2.280 -2.327 1.00 90.31 96 GLU A O 1
ATOM 739 N N . ILE A 1 97 ? 13.238 -1.242 -4.263 1.00 90.12 97 ILE A N 1
ATOM 740 C CA . ILE A 1 97 ? 11.831 -1.021 -4.637 1.00 90.12 97 ILE A CA 1
ATOM 741 C C . ILE A 1 97 ? 11.076 -2.354 -4.692 1.00 90.12 97 ILE A C 1
ATOM 743 O O . ILE A 1 97 ? 9.957 -2.454 -4.182 1.00 90.12 97 ILE A O 1
ATOM 747 N N . SER A 1 98 ? 11.690 -3.386 -5.273 1.00 89.56 98 SER A N 1
ATOM 748 C CA . SER A 1 98 ? 11.085 -4.716 -5.392 1.00 89.56 98 SER A CA 1
ATOM 749 C C . SER A 1 98 ? 10.903 -5.391 -4.027 1.00 89.56 98 SER A C 1
ATOM 751 O O . SER A 1 98 ? 9.830 -5.927 -3.744 1.00 89.56 98 SER A O 1
ATOM 753 N N . LEU A 1 99 ? 11.914 -5.319 -3.154 1.00 92.81 99 LEU A N 1
ATOM 754 C CA . LEU A 1 99 ? 11.875 -5.853 -1.787 1.00 92.81 99 LEU A CA 1
ATOM 755 C C . LEU A 1 99 ? 10.825 -5.153 -0.921 1.00 92.81 99 LEU A C 1
ATOM 757 O O . LEU A 1 99 ? 10.051 -5.816 -0.225 1.00 92.81 99 LEU A O 1
ATOM 761 N N . LEU A 1 100 ? 10.768 -3.823 -0.974 1.00 95.06 100 LEU A N 1
ATOM 762 C CA . LEU A 1 100 ? 9.767 -3.044 -0.248 1.00 95.06 100 LEU A CA 1
ATOM 763 C C . LEU A 1 100 ? 8.359 -3.335 -0.777 1.00 95.06 100 LEU A C 1
ATOM 765 O O . LEU A 1 100 ? 7.450 -3.559 0.019 1.00 95.06 100 LEU A O 1
ATOM 769 N N . GLY A 1 101 ? 8.186 -3.431 -2.098 1.00 94.50 101 GLY A N 1
ATOM 770 C CA . GLY A 1 101 ? 6.912 -3.805 -2.714 1.00 94.50 101 GLY A CA 1
ATOM 771 C C . GLY A 1 101 ? 6.448 -5.209 -2.316 1.00 94.50 101 GLY A C 1
ATOM 772 O O . GLY A 1 101 ? 5.275 -5.414 -2.008 1.00 94.50 101 GLY A O 1
ATOM 773 N N . TRP A 1 102 ? 7.352 -6.193 -2.259 1.00 94.19 102 TRP A N 1
ATOM 774 C CA . TRP A 1 102 ? 7.033 -7.527 -1.735 1.00 94.19 102 TRP A CA 1
ATOM 775 C C . TRP A 1 102 ? 6.671 -7.489 -0.245 1.00 94.19 102 TRP A C 1
ATOM 777 O O . TRP A 1 102 ? 5.661 -8.062 0.155 1.00 94.19 102 TRP A O 1
ATOM 787 N N . SER A 1 103 ? 7.430 -6.746 0.561 1.00 96.31 103 SER A N 1
ATOM 788 C CA . SER A 1 103 ? 7.170 -6.604 1.999 1.00 96.31 103 SER A CA 1
ATOM 789 C C . SER A 1 103 ? 5.795 -5.985 2.267 1.00 96.31 103 SER A C 1
ATOM 791 O O . SER A 1 103 ? 5.051 -6.470 3.118 1.00 96.31 103 SER A O 1
ATOM 793 N N . LEU A 1 104 ? 5.414 -4.959 1.499 1.00 96.56 104 LEU A N 1
ATOM 794 C CA . LEU A 1 104 ? 4.088 -4.346 1.580 1.00 96.56 104 LEU A CA 1
ATOM 795 C C . LEU A 1 104 ? 2.977 -5.330 1.232 1.00 96.56 104 LEU A C 1
ATOM 797 O O . LEU A 1 104 ? 1.969 -5.356 1.930 1.00 96.56 104 LEU A O 1
ATOM 801 N N . ARG A 1 105 ? 3.165 -6.175 0.214 1.00 95.75 105 ARG A N 1
ATOM 802 C CA . ARG A 1 105 ? 2.202 -7.232 -0.132 1.00 95.75 105 ARG A CA 1
ATOM 803 C C . ARG A 1 105 ? 2.017 -8.235 1.002 1.00 95.75 105 ARG A C 1
ATOM 805 O O . ARG A 1 105 ? 0.881 -8.554 1.340 1.00 95.75 105 ARG A O 1
ATOM 812 N N . CYS A 1 106 ? 3.101 -8.681 1.637 1.00 96.19 106 CYS A N 1
ATOM 813 C CA . CYS A 1 106 ? 3.028 -9.565 2.803 1.00 96.19 106 CYS A CA 1
ATOM 814 C C . CYS A 1 106 ? 2.249 -8.924 3.958 1.00 96.19 106 CYS A C 1
ATOM 816 O O . CYS A 1 106 ? 1.324 -9.530 4.496 1.00 96.19 106 CYS A O 1
ATOM 818 N N . LEU A 1 107 ? 2.593 -7.684 4.311 1.00 95.69 107 LEU A N 1
ATOM 819 C CA . LEU A 1 107 ? 1.959 -6.971 5.421 1.00 95.69 107 LEU A CA 1
ATOM 820 C C . LEU A 1 107 ? 0.489 -6.653 5.138 1.00 95.69 107 LEU A C 1
ATOM 822 O O . LEU A 1 107 ? -0.362 -6.867 5.997 1.00 95.69 107 LEU A O 1
ATOM 826 N N . ALA A 1 108 ? 0.180 -6.185 3.931 1.00 94.38 108 ALA A N 1
ATOM 827 C CA . ALA A 1 108 ? -1.184 -5.888 3.522 1.00 94.38 108 ALA A CA 1
ATOM 828 C C . ALA A 1 108 ? -2.036 -7.164 3.440 1.00 94.38 108 ALA A C 1
ATOM 830 O O . ALA A 1 108 ? -3.196 -7.132 3.836 1.00 94.38 108 ALA A O 1
ATOM 831 N N . CYS A 1 109 ? -1.464 -8.295 3.011 1.00 94.88 109 CYS A N 1
ATOM 832 C CA . CYS A 1 109 ? -2.150 -9.587 3.028 1.00 94.88 109 CYS A CA 1
ATOM 833 C C . CYS A 1 109 ? -2.477 -10.016 4.465 1.00 94.88 109 CYS A C 1
ATOM 835 O O . CYS A 1 109 ? -3.625 -10.332 4.772 1.00 94.88 109 CYS A O 1
ATOM 837 N N . ALA A 1 110 ? -1.501 -9.952 5.373 1.00 94.19 110 ALA A N 1
ATOM 838 C CA . ALA A 1 110 ? -1.712 -10.317 6.772 1.00 94.19 110 ALA A CA 1
ATOM 839 C C . ALA A 1 110 ? -2.739 -9.410 7.475 1.00 94.19 110 ALA A C 1
ATOM 841 O O . ALA A 1 110 ? -3.553 -9.894 8.257 1.00 94.19 110 ALA A O 1
ATOM 842 N N . ALA A 1 111 ? -2.714 -8.1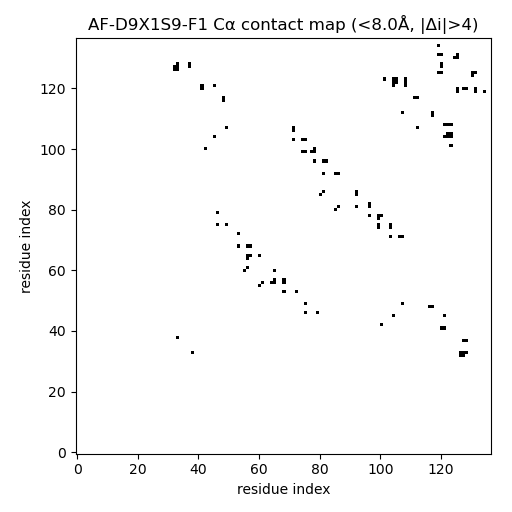04 7.196 1.00 92.94 111 ALA A N 1
ATOM 843 C CA . ALA A 1 111 ? -3.560 -7.131 7.882 1.00 92.94 111 ALA A CA 1
ATOM 844 C C . ALA A 1 111 ? -4.951 -6.968 7.249 1.00 92.94 111 ALA A C 1
ATOM 846 O O . ALA A 1 111 ? -5.928 -6.749 7.962 1.00 92.94 111 ALA A O 1
ATOM 847 N N . TRP A 1 112 ? -5.051 -7.016 5.917 1.00 95.06 112 TRP A N 1
ATOM 848 C CA . TRP A 1 112 ? -6.207 -6.500 5.174 1.00 95.06 112 TRP A CA 1
ATOM 849 C C . TRP A 1 112 ? -6.681 -7.395 4.022 1.00 95.06 112 TRP A C 1
ATOM 851 O O . TRP A 1 112 ? -7.484 -6.933 3.216 1.00 95.06 112 TRP A O 1
ATOM 861 N N . ARG A 1 113 ? -6.275 -8.672 3.945 1.00 93.44 113 ARG A N 1
ATOM 862 C CA . ARG A 1 113 ? -6.773 -9.603 2.906 1.00 93.44 113 ARG A CA 1
ATOM 863 C C . ARG A 1 113 ? -8.303 -9.696 2.843 1.00 93.44 113 ARG A C 1
ATOM 865 O O . ARG A 1 113 ? -8.857 -9.882 1.769 1.00 93.44 113 ARG A O 1
ATOM 872 N N . GLY A 1 114 ? -8.986 -9.575 3.982 1.00 90.88 114 GLY A N 1
ATOM 873 C CA . GLY A 1 114 ? -10.454 -9.580 4.051 1.00 90.88 114 GLY A CA 1
ATOM 874 C C . GLY A 1 114 ? -11.114 -8.209 3.858 1.00 90.88 114 GLY A C 1
ATOM 875 O O . GLY A 1 114 ? -12.331 -8.105 3.976 1.00 90.88 114 GLY A O 1
ATOM 876 N N . ALA A 1 115 ? -10.342 -7.142 3.631 1.00 91.75 115 ALA A N 1
ATOM 877 C CA . ALA A 1 115 ? -10.889 -5.796 3.515 1.00 91.75 115 ALA A CA 1
ATOM 878 C C . ALA A 1 115 ? -11.508 -5.552 2.124 1.00 91.75 115 ALA A C 1
ATOM 880 O O . ALA A 1 115 ? -10.997 -6.060 1.122 1.00 91.75 115 ALA A O 1
ATOM 881 N N . PRO A 1 116 ? -12.558 -4.713 2.027 1.00 92.06 116 PRO A N 1
ATOM 882 C CA . PRO A 1 116 ? -13.088 -4.283 0.739 1.00 92.06 116 PRO A CA 1
ATOM 883 C C . PRO A 1 116 ? -12.000 -3.649 -0.133 1.00 92.06 116 PRO A C 1
ATOM 885 O O . PRO A 1 116 ? -11.210 -2.835 0.351 1.00 92.06 116 PRO A O 1
ATOM 888 N N . GLY A 1 117 ? -11.978 -4.015 -1.415 1.00 90.69 117 GLY A N 1
ATOM 889 C CA . GLY A 1 117 ? -10.988 -3.525 -2.378 1.00 90.69 117 GLY A CA 1
ATOM 890 C C . GLY A 1 117 ? -9.668 -4.301 -2.398 1.00 90.69 117 GLY A C 1
ATOM 891 O O . GLY A 1 117 ? -8.775 -3.921 -3.151 1.00 90.69 117 GLY A O 1
ATOM 892 N N . TRP A 1 118 ? -9.529 -5.373 -1.608 1.00 92.69 118 TRP A N 1
ATOM 893 C CA . TRP A 1 118 ? -8.410 -6.302 -1.764 1.00 92.69 118 TRP A CA 1
ATOM 894 C C . TRP A 1 118 ? -8.478 -6.997 -3.131 1.00 92.69 118 TRP A C 1
ATOM 896 O O . TRP A 1 118 ? -9.494 -7.602 -3.475 1.00 92.69 118 TRP A O 1
ATOM 906 N N . ASP A 1 119 ? -7.384 -6.937 -3.887 1.00 91.56 119 ASP A N 1
ATOM 907 C CA . ASP A 1 119 ? -7.221 -7.618 -5.170 1.00 91.56 119 ASP A CA 1
ATOM 908 C C . ASP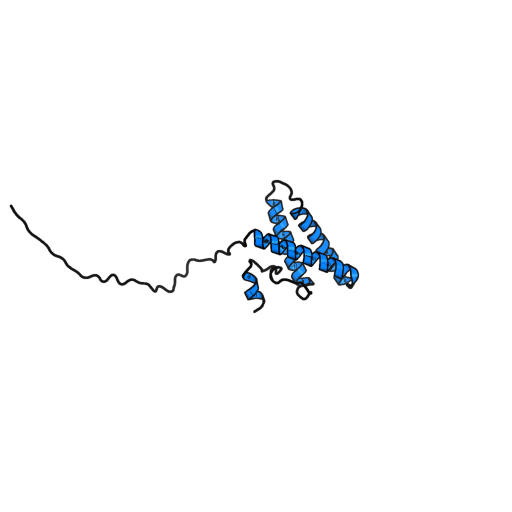 A 1 119 ? -6.304 -8.848 -4.990 1.00 91.56 119 ASP A C 1
ATOM 910 O O . ASP A 1 119 ? -5.233 -8.726 -4.384 1.00 91.56 119 ASP A O 1
ATOM 914 N N . PRO A 1 120 ? -6.663 -10.039 -5.506 1.00 89.44 120 PRO A N 1
ATOM 915 C CA . PRO A 1 120 ? -5.818 -11.235 -5.436 1.00 89.44 120 PRO A CA 1
ATOM 916 C C . PRO A 1 120 ? -4.394 -11.046 -5.983 1.00 89.44 120 PRO A C 1
ATOM 918 O O . PRO A 1 120 ? -3.459 -11.687 -5.499 1.00 89.44 120 PRO A O 1
ATOM 921 N N . SER A 1 121 ? -4.190 -10.137 -6.941 1.00 89.25 121 SER A N 1
ATOM 922 C CA . SER A 1 121 ? -2.866 -9.792 -7.472 1.00 89.25 121 SER A CA 1
ATOM 923 C C . SER A 1 121 ? -1.944 -9.139 -6.436 1.00 89.25 121 SER A C 1
ATOM 925 O O . SER A 1 121 ? -0.727 -9.125 -6.624 1.00 89.25 121 SER A O 1
ATOM 927 N N . PHE A 1 122 ? -2.482 -8.639 -5.320 1.00 91.62 122 PHE A N 1
ATOM 928 C CA . PHE A 1 122 ? -1.697 -8.112 -4.204 1.00 91.62 122 PHE A CA 1
ATOM 929 C C . PHE A 1 122 ? -1.065 -9.217 -3.356 1.00 91.62 122 PHE A C 1
ATOM 931 O O . PHE A 1 122 ? -0.197 -8.921 -2.536 1.00 91.62 122 PHE A O 1
ATOM 938 N N . HIS A 1 123 ? -1.462 -10.481 -3.532 1.00 91.00 123 HIS A N 1
ATOM 939 C CA . HIS A 1 123 ? -0.880 -11.585 -2.780 1.00 91.00 123 HIS A CA 1
ATOM 940 C C . HIS A 1 123 ? 0.644 -11.661 -3.018 1.00 91.00 123 HIS A C 1
ATOM 942 O O . HIS A 1 123 ? 1.112 -11.456 -4.145 1.00 91.00 123 HIS A O 1
ATOM 948 N N . PRO A 1 124 ? 1.464 -11.950 -1.990 1.00 89.31 124 PRO A N 1
ATOM 949 C CA . PRO A 1 124 ? 2.914 -12.049 -2.168 1.00 89.31 124 PRO A CA 1
ATOM 950 C C . PRO A 1 124 ? 3.325 -13.142 -3.165 1.00 89.31 124 PRO A C 1
ATOM 952 O O . PRO A 1 124 ? 4.320 -12.971 -3.870 1.00 89.31 124 PRO A O 1
ATOM 955 N N . GLU A 1 125 ? 2.526 -14.206 -3.277 1.00 87.25 125 GLU A N 1
ATOM 956 C CA . GLU A 1 125 ? 2.737 -15.317 -4.219 1.00 87.25 125 GLU A CA 1
ATOM 957 C C . GLU A 1 125 ? 2.206 -15.034 -5.633 1.00 87.25 125 GLU A C 1
ATOM 959 O O . GLU A 1 125 ? 2.430 -15.832 -6.538 1.00 87.25 125 GLU A O 1
ATOM 964 N N . ALA A 1 126 ? 1.528 -13.903 -5.860 1.00 84.56 126 ALA A N 1
ATOM 965 C CA . ALA A 1 126 ? 1.101 -13.528 -7.201 1.00 84.56 126 ALA A CA 1
ATOM 966 C C . ALA A 1 126 ? 2.325 -13.143 -8.052 1.00 84.56 126 ALA A C 1
ATOM 968 O O . ALA A 1 126 ? 2.936 -12.081 -7.875 1.00 84.56 126 ALA A O 1
ATOM 969 N N . THR A 1 127 ? 2.686 -14.027 -8.978 1.00 78.19 127 THR A N 1
ATOM 970 C CA . THR A 1 127 ? 3.831 -13.910 -9.889 1.00 78.19 127 THR A CA 1
ATOM 971 C C . THR A 1 127 ? 3.434 -13.410 -11.275 1.00 78.19 127 THR A C 1
ATOM 973 O O . THR A 1 127 ? 4.304 -12.988 -12.032 1.00 78.19 127 THR A O 1
ATOM 976 N N . GLY A 1 128 ? 2.140 -13.382 -11.605 1.00 75.50 128 GLY A N 1
ATOM 977 C CA . GLY A 1 128 ? 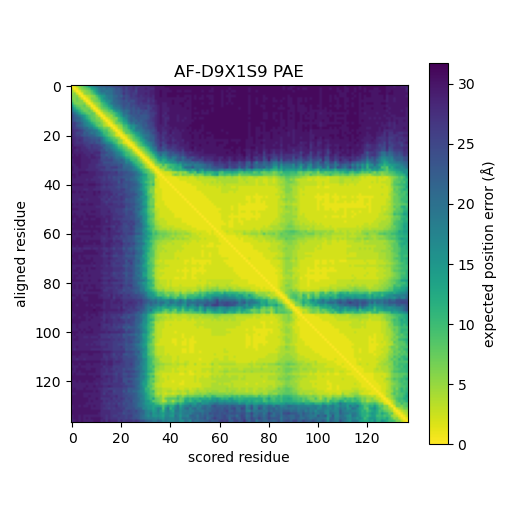1.659 -12.848 -12.871 1.00 75.50 128 GLY A CA 1
ATOM 978 C C . GLY A 1 128 ? 0.135 -12.756 -12.977 1.00 75.50 128 GLY A C 1
ATOM 979 O O . GLY A 1 128 ? -0.593 -13.135 -12.060 1.00 75.50 128 GLY A O 1
ATOM 980 N N . PRO A 1 129 ? -0.373 -12.269 -14.118 1.00 70.00 129 PRO A N 1
ATOM 981 C CA . PRO A 1 129 ? -1.805 -12.068 -14.334 1.00 70.00 129 PRO A CA 1
ATOM 982 C C . PRO A 1 129 ? -2.636 -13.356 -14.291 1.00 70.00 129 PRO A C 1
ATOM 984 O O . PRO A 1 129 ? -3.833 -13.259 -14.073 1.00 70.00 129 PRO A O 1
ATOM 987 N N . ALA A 1 130 ? -2.024 -14.531 -14.468 1.00 67.00 130 ALA A N 1
ATOM 988 C CA . ALA A 1 130 ? -2.694 -15.833 -14.385 1.00 67.00 130 ALA A CA 1
ATOM 989 C C . ALA A 1 130 ? -2.449 -16.567 -13.050 1.00 67.00 130 ALA A C 1
ATOM 991 O O . ALA A 1 130 ? -3.106 -17.556 -12.752 1.00 67.00 130 ALA A O 1
ATOM 992 N N . SER A 1 131 ? -1.507 -16.107 -12.214 1.00 61.81 131 SER A N 1
ATOM 993 C CA . SER A 1 131 ? -1.083 -16.859 -11.020 1.00 61.81 131 SER A CA 1
ATOM 994 C C . SER A 1 131 ? -2.078 -16.796 -9.855 1.00 61.81 131 SER A C 1
ATOM 996 O O . SER A 1 131 ? -1.858 -17.441 -8.837 1.00 61.81 131 SER A O 1
ATOM 998 N N . TRP A 1 132 ? -3.129 -15.980 -9.951 1.00 55.44 132 TRP A N 1
ATOM 999 C CA . TRP A 1 132 ? -4.107 -15.802 -8.873 1.00 55.44 132 TRP A CA 1
ATOM 1000 C C . TRP A 1 132 ? -5.333 -16.715 -9.004 1.00 55.44 132 TRP A C 1
ATOM 1002 O O . TRP A 1 132 ? -6.019 -16.916 -8.005 1.00 55.44 132 TRP A O 1
ATOM 1012 N N . GLU A 1 133 ? -5.574 -17.323 -10.175 1.00 50.38 133 GLU A N 1
ATOM 1013 C CA . GLU A 1 133 ? -6.672 -18.288 -10.376 1.00 50.38 133 GLU A CA 1
ATOM 1014 C C . GLU A 1 133 ? -6.513 -19.527 -9.471 1.00 50.38 133 GLU A C 1
ATOM 1016 O O . GLU A 1 133 ? -7.495 -20.092 -8.995 1.00 50.38 133 GLU A O 1
ATOM 1021 N N . VAL A 1 134 ? -5.269 -19.892 -9.140 1.00 51.06 134 VAL A N 1
ATOM 1022 C CA . VAL A 1 134 ? -4.940 -21.031 -8.266 1.00 51.06 134 VAL A CA 1
ATOM 1023 C C . VAL A 1 134 ? -5.118 -20.706 -6.775 1.00 51.06 134 VAL A C 1
ATOM 1025 O O . VAL A 1 134 ? -5.351 -21.606 -5.980 1.00 51.06 134 VAL A O 1
ATOM 1028 N N . LEU A 1 135 ? -5.050 -19.432 -6.370 1.00 49.50 135 LEU A N 1
ATOM 1029 C CA . LEU A 1 135 ? -5.081 -19.020 -4.952 1.00 49.50 135 LEU A CA 1
ATOM 1030 C C . LEU A 1 135 ? -6.500 -18.836 -4.381 1.00 49.50 135 LEU A C 1
ATOM 1032 O O . LEU A 1 135 ? -6.654 -18.508 -3.201 1.00 49.50 135 LEU A O 1
ATOM 1036 N N . LEU A 1 136 ? -7.521 -19.002 -5.224 1.00 48.72 136 LEU A N 1
ATOM 1037 C CA . LEU A 1 136 ? -8.944 -18.939 -4.871 1.00 48.72 136 LEU A CA 1
ATOM 1038 C C . LEU A 1 136 ? -9.663 -20.292 -5.032 1.00 48.72 136 LEU A C 1
ATOM 1040 O O . LEU A 1 136 ? -10.871 -20.350 -4.804 1.00 48.72 136 LEU A O 1
ATOM 1044 N N . SER A 1 137 ? -8.931 -21.340 -5.433 1.00 43.47 137 SER A N 1
ATOM 1045 C CA . SER A 1 137 ? -9.392 -22.738 -5.455 1.00 43.47 137 SER A CA 1
ATOM 1046 C C . SER A 1 137 ? -9.096 -23.417 -4.121 1.00 43.47 137 SER A C 1
ATOM 1048 O O . SER A 1 137 ? -9.928 -24.244 -3.693 1.00 43.47 137 SER A O 1
#

Organism: Streptomyces viridochromogenes (strain DSM 40736 / JCM 4977 / BCRC 1201 / Tue 494) (NCBI:txid591159)

Foldseek 3Di:
DDDDDDDDDDDDPPDDDDDPPDDPDDDPPPLPQADPVQVVVLLVLLLVVLVVLLVVCVVDNDPVSPVLNVVLVVLSVVLVCCVVDPPPDDPVSVVSNVVSLLVSLVSCCVNPVPPPSRDLCSHSQNRYPPRSVVVVD

Solvent-accessible surface area (backbone atoms only — not comparable to full-atom values): 8646 Å² total; per-residue (Å²): 134,88,83,87,87,82,90,84,91,78,92,72,85,82,74,78,80,78,84,76,96,74,77,95,78,80,76,80,75,75,73,68,73,50,54,72,64,58,56,52,52,50,54,51,53,48,50,54,45,50,52,54,50,46,56,48,31,69,76,70,43,55,73,67,53,38,53,52,42,54,58,52,47,58,54,50,55,53,35,49,46,46,70,76,57,58,66,86,90,45,76,62,52,60,51,48,43,51,52,42,52,44,50,48,21,47,52,45,43,75,75,38,59,90,40,90,82,60,54,67,72,50,37,66,79,37,62,42,97,71,48,42,68,69,78,79,110